Protein AF-A0A0F9FDA1-F1 (afdb_monomer_lite)

Sequence (127 aa):
MLKRAIVLSAVFVLAGCTAAGVPEASKPSTSAVGKGDPMEAISKVGIGMRDSKVTAIMAPVAQSVGTVFWGGSGAKRMYFQVGANRQVWFEIGGSYDRESFGRVVEIGPVEPKQRWVRHGAESITVE

Structure (mmCIF, N/CA/C/O backbone):
data_AF-A0A0F9FDA1-F1
#
_entry.id   AF-A0A0F9FDA1-F1
#
loop_
_atom_site.group_PDB
_atom_site.id
_atom_site.type_symbol
_atom_site.label_atom_id
_atom_site.label_alt_id
_atom_site.label_comp_id
_atom_site.label_asym_id
_atom_site.label_entity_id
_atom_site.label_seq_id
_atom_site.pdbx_PDB_ins_code
_atom_site.Cartn_x
_atom_site.Cartn_y
_atom_site.Cartn_z
_atom_site.occupancy
_atom_site.B_iso_or_equiv
_atom_site.auth_seq_id
_atom_site.auth_comp_id
_atom_site.auth_asym_id
_atom_site.auth_atom_id
_atom_site.pdbx_PDB_model_num
ATOM 1 N N . MET A 1 1 ? 65.859 -48.868 11.461 1.00 49.47 1 MET A N 1
ATOM 2 C CA . MET A 1 1 ? 66.616 -48.095 12.470 1.00 49.47 1 MET A CA 1
ATOM 3 C C . MET A 1 1 ? 65.696 -47.044 13.063 1.00 49.47 1 MET A C 1
ATOM 5 O O . MET A 1 1 ? 65.160 -46.222 12.338 1.00 49.47 1 MET A O 1
ATOM 9 N N . LEU A 1 2 ? 65.453 -47.164 14.364 1.00 46.75 2 LEU A N 1
ATOM 10 C CA . LEU A 1 2 ? 64.541 -46.367 15.177 1.00 46.75 2 LEU A CA 1
ATOM 11 C C . LEU A 1 2 ? 65.310 -45.169 15.759 1.00 46.75 2 LEU A C 1
ATOM 13 O O . LEU A 1 2 ? 66.303 -45.391 16.448 1.00 46.75 2 LEU A O 1
ATOM 17 N N . LYS A 1 3 ? 64.855 -43.929 15.546 1.00 48.81 3 LYS A N 1
ATOM 18 C CA . LYS A 1 3 ? 65.203 -42.790 16.413 1.00 48.81 3 LYS A CA 1
ATOM 19 C C . LYS A 1 3 ? 63.975 -41.910 16.634 1.00 48.81 3 LYS A C 1
ATOM 21 O O . LYS A 1 3 ? 63.425 -41.332 15.705 1.00 48.81 3 LYS A O 1
ATOM 26 N N . ARG A 1 4 ? 63.548 -41.880 17.896 1.00 53.47 4 ARG A N 1
ATOM 27 C CA . ARG A 1 4 ? 62.552 -40.976 18.476 1.00 53.47 4 ARG A CA 1
ATOM 28 C C . ARG A 1 4 ? 63.142 -39.565 18.580 1.00 53.47 4 ARG A C 1
ATOM 30 O O . ARG A 1 4 ? 64.324 -39.444 18.889 1.00 53.47 4 ARG A O 1
ATOM 37 N N . ALA A 1 5 ? 62.304 -38.538 18.470 1.00 54.34 5 ALA A N 1
ATOM 38 C CA 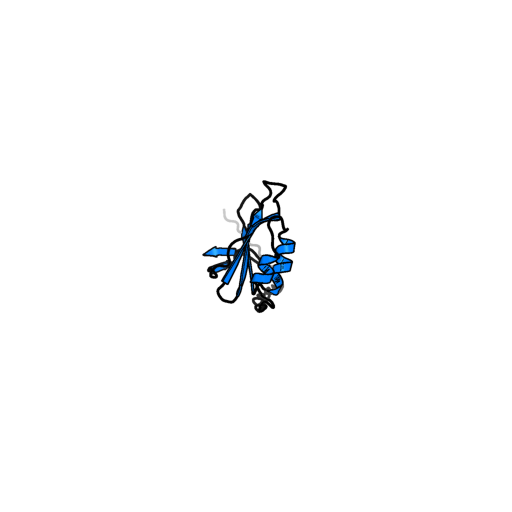. ALA A 1 5 ? 62.509 -37.276 19.177 1.00 54.34 5 ALA A CA 1
ATOM 39 C C . ALA A 1 5 ? 61.144 -36.672 19.545 1.00 54.34 5 ALA A C 1
ATOM 41 O O . ALA A 1 5 ? 60.304 -36.421 18.688 1.00 54.34 5 ALA A O 1
ATOM 42 N N . ILE A 1 6 ? 60.946 -36.523 20.852 1.00 52.53 6 ILE A N 1
ATOM 43 C CA . ILE A 1 6 ? 59.827 -35.891 21.552 1.00 52.53 6 ILE A CA 1
ATOM 44 C C . ILE A 1 6 ? 60.309 -34.493 21.943 1.00 52.53 6 ILE A C 1
ATOM 46 O O . ILE A 1 6 ? 61.348 -34.425 22.591 1.00 52.53 6 ILE A O 1
ATOM 50 N N . VAL A 1 7 ? 59.560 -33.430 21.630 1.00 48.59 7 VAL A N 1
ATOM 51 C CA . VAL A 1 7 ? 59.575 -32.118 22.325 1.00 48.59 7 VAL A CA 1
ATOM 52 C C . VAL A 1 7 ? 58.191 -31.486 22.068 1.00 48.59 7 VAL A C 1
ATOM 54 O O . VAL A 1 7 ? 57.849 -31.274 20.911 1.00 48.59 7 VAL A O 1
ATOM 57 N N . LEU A 1 8 ? 57.215 -31.509 22.985 1.00 41.06 8 LEU A N 1
ATOM 58 C CA . LEU A 1 8 ? 56.962 -30.680 24.183 1.00 41.06 8 LEU A CA 1
ATOM 59 C C . LEU A 1 8 ? 56.757 -29.168 23.938 1.00 41.06 8 LEU A C 1
ATOM 61 O O . LEU A 1 8 ? 57.672 -28.469 23.522 1.00 41.06 8 LEU A O 1
ATOM 65 N N . SER A 1 9 ? 55.577 -28.702 24.377 1.00 43.81 9 SER A N 1
ATOM 66 C CA . SER A 1 9 ? 55.190 -27.314 24.707 1.00 43.81 9 SER A CA 1
ATOM 67 C C . SER A 1 9 ? 54.892 -26.382 23.515 1.00 43.81 9 SER A C 1
ATOM 69 O O . SER A 1 9 ? 55.566 -26.423 22.503 1.00 43.81 9 SER A O 1
ATOM 71 N N . ALA A 1 10 ? 53.888 -25.502 23.535 1.00 49.00 10 ALA A N 1
ATOM 72 C CA . ALA A 1 10 ? 53.193 -24.896 24.660 1.00 49.00 10 ALA A CA 1
ATOM 73 C C . ALA A 1 10 ? 51.718 -24.605 24.336 1.00 49.00 10 ALA A C 1
ATOM 75 O O . ALA A 1 10 ? 51.344 -24.239 23.224 1.00 49.00 10 ALA A O 1
ATOM 76 N N . VAL A 1 11 ? 50.906 -24.738 25.378 1.00 45.88 11 VAL A N 1
ATOM 77 C CA . VAL A 1 11 ? 49.543 -24.230 25.491 1.00 45.88 11 VAL A CA 1
ATOM 78 C C . VAL A 1 11 ? 49.584 -22.700 25.448 1.00 45.88 11 VAL A C 1
ATOM 80 O O . VAL A 1 11 ? 50.234 -22.087 26.290 1.00 45.88 11 VAL A O 1
ATOM 83 N N . PHE A 1 12 ? 48.847 -22.085 24.524 1.00 43.78 12 PHE A N 1
ATOM 84 C CA . PHE A 1 12 ? 48.395 -20.701 24.660 1.00 43.78 12 PHE A CA 1
ATOM 85 C C . PHE A 1 12 ? 46.866 -20.704 24.682 1.00 43.78 12 PHE A C 1
ATOM 87 O O . PHE A 1 12 ? 46.197 -20.689 23.652 1.00 43.78 12 PHE A O 1
ATOM 94 N N . VAL A 1 13 ? 46.319 -20.774 25.896 1.00 49.22 13 VAL A N 1
ATOM 95 C CA . VAL A 1 13 ? 44.933 -20.405 26.183 1.00 49.22 13 VAL A CA 1
ATOM 96 C C . VAL A 1 13 ? 44.904 -18.884 26.245 1.00 49.22 13 VAL A C 1
ATOM 98 O O . VAL A 1 13 ? 45.370 -18.291 27.214 1.00 49.22 13 VAL A O 1
ATOM 101 N N . LEU A 1 14 ? 44.364 -18.252 25.208 1.00 51.31 14 LEU A N 1
ATOM 102 C CA . LEU A 1 14 ? 43.891 -16.875 25.286 1.00 51.31 14 LEU A CA 1
ATOM 103 C C . LEU A 1 14 ? 42.368 -16.916 25.345 1.00 51.31 14 LEU A C 1
ATOM 105 O O . LEU A 1 14 ? 41.672 -17.047 24.340 1.00 51.31 14 LEU A O 1
ATOM 109 N N . ALA A 1 15 ? 41.884 -16.850 26.582 1.00 53.09 15 ALA A N 1
ATOM 110 C CA . ALA A 1 15 ? 40.506 -16.572 26.927 1.00 53.09 15 ALA A CA 1
ATOM 111 C C . ALA A 1 15 ? 40.139 -15.163 26.433 1.00 53.09 15 ALA A C 1
ATOM 113 O O . ALA A 1 15 ? 40.389 -14.163 27.101 1.00 53.09 15 ALA A O 1
ATOM 114 N N . GLY A 1 16 ? 39.560 -15.091 25.237 1.00 43.56 16 GLY A N 1
ATOM 115 C CA . GLY A 1 16 ? 38.894 -13.902 24.723 1.00 43.56 16 GLY A CA 1
ATOM 116 C C . GLY A 1 16 ? 37.435 -13.882 25.165 1.00 43.56 16 GLY A C 1
ATOM 117 O O . GLY A 1 16 ? 36.552 -14.223 24.386 1.00 43.56 16 GLY A O 1
ATOM 118 N N . CYS A 1 17 ? 37.177 -13.499 26.416 1.00 45.16 17 CYS A N 1
ATOM 119 C CA . CYS A 1 17 ? 35.846 -13.081 26.845 1.00 45.16 17 CYS A CA 1
ATOM 120 C C . CYS A 1 17 ? 35.595 -11.658 26.333 1.00 45.16 17 CYS A C 1
ATOM 122 O O . CYS A 1 17 ? 35.916 -10.687 27.014 1.00 45.16 17 CYS A O 1
ATOM 124 N N . THR A 1 18 ? 34.999 -11.521 25.153 1.00 52.50 18 THR A N 1
ATOM 125 C CA . THR A 1 18 ? 34.229 -10.321 24.820 1.00 52.50 18 THR A CA 1
ATOM 126 C C . THR A 1 18 ? 32.768 -10.720 24.741 1.00 52.50 18 THR A C 1
ATOM 128 O O . THR A 1 18 ? 32.352 -11.525 23.913 1.00 52.50 18 THR A O 1
ATOM 131 N N . ALA A 1 19 ? 32.007 -10.197 25.700 1.00 49.94 19 ALA A N 1
ATOM 132 C CA . ALA A 1 19 ? 30.573 -10.357 25.797 1.00 49.94 19 ALA A CA 1
ATOM 133 C C . ALA A 1 19 ? 29.932 -9.970 24.459 1.00 49.94 19 ALA A C 1
ATOM 135 O O . ALA A 1 19 ? 29.912 -8.798 24.081 1.00 49.94 19 ALA A O 1
ATOM 136 N N . ALA A 1 20 ? 29.421 -10.968 23.739 1.00 49.25 20 ALA A N 1
ATOM 137 C CA . ALA A 1 20 ? 28.476 -10.746 22.667 1.00 49.25 20 ALA A CA 1
ATOM 138 C C . ALA A 1 20 ? 27.232 -10.132 23.312 1.00 49.25 20 ALA A C 1
ATOM 140 O O . ALA A 1 20 ? 26.443 -10.822 23.960 1.00 49.25 20 ALA A O 1
ATOM 141 N N . GLY A 1 21 ? 27.117 -8.808 23.201 1.00 40.97 21 GLY A N 1
ATOM 142 C CA . GLY A 1 21 ? 25.888 -8.097 23.494 1.00 40.97 21 GLY A CA 1
ATOM 143 C C . GLY A 1 21 ? 24.777 -8.749 22.689 1.00 40.97 21 GLY A C 1
ATOM 144 O O . GLY A 1 21 ? 24.799 -8.739 21.460 1.00 40.97 21 GLY A O 1
ATOM 145 N N . VAL A 1 22 ? 23.845 -9.373 23.399 1.00 52.66 22 VAL A N 1
ATOM 146 C CA . VAL A 1 22 ? 22.572 -9.819 22.849 1.00 52.66 22 VAL A CA 1
ATOM 147 C C . VAL A 1 22 ? 21.941 -8.581 22.210 1.00 52.66 22 VAL A C 1
ATOM 149 O O . VAL A 1 22 ? 21.722 -7.607 22.935 1.00 52.66 22 VAL A O 1
ATOM 152 N N . PRO A 1 23 ? 21.675 -8.543 20.890 1.00 44.88 23 PRO A N 1
ATOM 153 C CA . PRO A 1 23 ? 20.797 -7.519 20.366 1.00 44.88 23 PRO A CA 1
ATOM 154 C C . PRO A 1 23 ? 19.457 -7.744 21.054 1.00 44.88 23 PRO A C 1
ATOM 156 O O . PRO A 1 23 ? 18.798 -8.764 20.848 1.00 44.88 23 PRO A O 1
ATOM 159 N N . GLU A 1 24 ? 19.125 -6.822 21.954 1.00 45.62 24 GLU A N 1
ATOM 160 C CA . GLU A 1 24 ? 17.825 -6.719 22.586 1.00 45.62 24 GLU A CA 1
ATOM 161 C C . GLU A 1 24 ? 16.788 -6.856 21.478 1.00 45.62 24 GLU A C 1
ATOM 163 O O . GLU A 1 24 ? 16.713 -6.020 20.572 1.00 45.62 24 GLU A O 1
ATOM 168 N N . ALA A 1 25 ? 16.071 -7.983 21.502 1.00 44.84 25 ALA A N 1
ATOM 169 C CA . ALA A 1 25 ? 14.962 -8.247 20.613 1.00 44.84 25 ALA A CA 1
ATOM 170 C C . ALA A 1 25 ? 14.047 -7.035 20.727 1.00 44.84 25 ALA A C 1
ATOM 172 O O . ALA A 1 25 ? 13.406 -6.827 21.759 1.00 44.84 25 ALA A O 1
ATOM 173 N N . SER A 1 26 ? 14.078 -6.193 19.694 1.00 42.56 26 SER A N 1
ATOM 174 C CA . SER A 1 26 ? 13.270 -4.992 19.632 1.00 42.56 26 SER A CA 1
ATOM 175 C C . SER A 1 26 ? 11.841 -5.453 19.836 1.00 42.56 26 SER A C 1
ATOM 177 O O . SER A 1 26 ? 11.290 -6.180 19.005 1.00 42.56 26 SER A O 1
ATOM 179 N N . LYS A 1 27 ? 11.279 -5.115 21.001 1.00 40.16 27 LYS A N 1
ATOM 180 C CA . LYS A 1 27 ? 9.870 -5.350 21.299 1.00 40.16 27 LYS A CA 1
ATOM 181 C C . LYS A 1 27 ? 9.081 -4.885 20.074 1.00 40.16 27 LYS A C 1
ATOM 183 O O . LYS A 1 27 ? 9.379 -3.791 19.582 1.00 40.16 27 LYS A O 1
ATOM 188 N N . PRO A 1 28 ? 8.124 -5.679 19.562 1.00 41.78 28 PRO A N 1
ATOM 189 C CA . PRO A 1 28 ? 7.283 -5.226 18.470 1.00 41.78 28 PRO A CA 1
ATOM 190 C C . PRO A 1 28 ? 6.677 -3.898 18.906 1.00 41.78 28 PRO A C 1
ATOM 192 O O . PRO A 1 28 ? 6.049 -3.815 19.964 1.00 41.78 28 PRO A O 1
ATOM 195 N N . SER A 1 29 ? 6.990 -2.855 18.140 1.00 43.72 29 SER A N 1
ATOM 196 C CA . SER A 1 29 ? 6.535 -1.501 18.388 1.00 43.72 29 SER A CA 1
ATOM 197 C C . SER A 1 29 ? 5.033 -1.549 18.611 1.00 43.72 29 SER A C 1
ATOM 199 O O . SER A 1 29 ? 4.262 -2.020 17.771 1.00 43.72 29 SER A O 1
ATOM 201 N N . THR A 1 30 ? 4.646 -1.138 19.814 1.00 43.62 30 THR A N 1
ATOM 202 C CA . THR A 1 30 ? 3.271 -1.036 20.269 1.00 43.62 30 THR A CA 1
ATOM 203 C C . THR A 1 30 ? 2.459 -0.371 19.172 1.00 43.62 30 THR A C 1
ATOM 205 O O . THR A 1 30 ? 2.786 0.737 18.745 1.00 43.62 30 THR A O 1
ATOM 208 N N . SER A 1 31 ? 1.450 -1.089 18.680 1.00 45.75 31 SER A N 1
ATOM 209 C CA . SER A 1 31 ? 0.581 -0.661 17.595 1.00 45.75 31 SER A CA 1
ATOM 210 C C . SER A 1 31 ? 0.087 0.752 17.871 1.00 45.75 31 SER A C 1
ATOM 212 O O . SER A 1 31 ? -0.686 0.984 18.802 1.00 45.75 31 SER A O 1
ATOM 214 N N . ALA A 1 32 ? 0.565 1.703 17.071 1.00 52.97 32 ALA A N 1
ATOM 215 C CA . ALA A 1 32 ? -0.031 3.016 17.001 1.00 52.97 32 ALA A CA 1
ATOM 216 C C . ALA A 1 32 ? -1.476 2.787 16.553 1.00 52.97 32 ALA A C 1
ATOM 218 O O . ALA A 1 32 ? -1.740 2.383 15.421 1.00 52.97 32 ALA A O 1
ATOM 219 N N . VAL A 1 33 ? -2.421 2.942 17.478 1.00 55.88 33 VAL A N 1
ATOM 220 C CA . VAL A 1 33 ? -3.832 3.027 17.120 1.00 55.88 33 VAL A CA 1
ATOM 221 C C . VAL A 1 33 ? -3.929 4.229 16.194 1.00 55.88 33 VAL A C 1
ATOM 223 O O . VAL A 1 33 ? -3.694 5.357 16.632 1.00 55.88 33 VAL A O 1
ATOM 226 N N . GLY A 1 34 ? -4.180 3.965 14.912 1.00 60.91 34 GLY A N 1
ATOM 227 C CA . GLY A 1 34 ? -4.277 5.003 13.903 1.00 60.91 34 GLY A CA 1
ATOM 228 C C . GLY A 1 34 ? -5.269 6.074 14.354 1.00 60.91 34 GLY A C 1
ATOM 229 O O . GLY A 1 34 ? -6.431 5.772 14.622 1.00 60.91 34 GLY A O 1
ATOM 230 N N . LYS A 1 35 ? -4.801 7.312 14.504 1.00 72.12 35 LYS A N 1
ATOM 231 C CA . LYS A 1 35 ? -5.627 8.475 14.821 1.00 72.12 35 LYS A CA 1
ATOM 232 C C . LYS A 1 35 ? -6.087 9.088 13.499 1.00 72.12 35 LYS A C 1
ATOM 234 O O . LYS A 1 35 ? -5.295 9.727 12.814 1.00 72.12 35 LYS A O 1
ATOM 239 N N . GLY A 1 36 ? -7.357 8.897 13.151 1.00 82.69 36 GLY A N 1
ATOM 240 C CA . GLY A 1 36 ? -7.991 9.514 11.980 1.00 82.69 36 GLY A CA 1
ATOM 241 C C . GLY A 1 36 ? -8.892 8.552 11.211 1.00 82.69 36 GLY A C 1
ATOM 242 O O . GLY A 1 36 ? -8.890 7.351 11.477 1.00 82.69 36 GLY A O 1
ATOM 243 N N . ASP A 1 37 ? -9.662 9.089 10.264 1.00 91.81 37 ASP A N 1
ATOM 244 C CA . ASP A 1 37 ? -10.462 8.290 9.335 1.00 91.81 37 ASP A CA 1
ATOM 245 C C . ASP A 1 37 ? -9.573 7.775 8.185 1.00 91.81 37 ASP A C 1
ATOM 247 O O . ASP A 1 37 ? -9.045 8.578 7.406 1.00 91.81 37 ASP A O 1
ATOM 251 N N . PRO A 1 38 ? -9.390 6.449 8.037 1.00 93.25 38 PRO A N 1
ATOM 252 C CA . PRO A 1 38 ? -8.612 5.901 6.938 1.00 93.25 38 PRO A CA 1
ATOM 253 C C . PRO A 1 38 ? -9.159 6.256 5.556 1.00 93.25 38 PRO A C 1
ATOM 255 O O . PRO A 1 38 ? -8.370 6.407 4.629 1.00 93.25 38 PRO A O 1
ATOM 258 N N . MET A 1 39 ? -10.477 6.413 5.398 1.00 95.19 39 MET A N 1
ATOM 259 C CA . MET A 1 39 ? -11.070 6.737 4.096 1.00 95.19 39 MET A CA 1
ATOM 260 C C . MET A 1 39 ? -10.707 8.157 3.657 1.00 95.19 39 MET A C 1
ATOM 262 O O . MET A 1 39 ? -10.4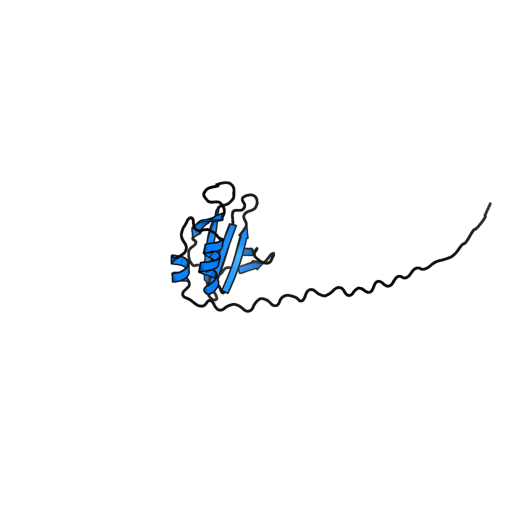12 8.387 2.485 1.00 95.19 39 MET A O 1
ATOM 266 N N . GLU A 1 40 ? -10.651 9.093 4.606 1.00 96.06 40 GLU A N 1
ATOM 267 C CA . GLU A 1 40 ? -10.177 10.457 4.369 1.00 96.06 40 GLU A CA 1
ATOM 268 C C . GLU A 1 40 ? -8.679 10.492 4.019 1.00 96.06 40 GLU A C 1
ATOM 270 O O . GLU A 1 40 ? -8.241 11.294 3.198 1.00 96.06 40 GLU A O 1
ATOM 275 N N . ALA A 1 41 ? -7.867 9.627 4.632 1.00 96.56 41 ALA A N 1
ATOM 276 C CA . ALA A 1 41 ? -6.452 9.517 4.284 1.00 96.56 41 ALA A CA 1
ATOM 277 C C . ALA A 1 41 ? -6.259 8.927 2.876 1.00 96.56 41 ALA A C 1
ATOM 279 O O . ALA A 1 41 ? -5.486 9.470 2.088 1.00 96.56 41 ALA A O 1
ATOM 280 N N . ILE A 1 42 ? -6.997 7.865 2.536 1.00 96.56 42 ILE A N 1
ATOM 281 C CA . ILE A 1 42 ? -6.931 7.210 1.222 1.00 96.56 42 ILE A CA 1
ATOM 282 C C . ILE A 1 42 ? -7.369 8.172 0.112 1.00 96.56 42 ILE A C 1
ATOM 284 O O . ILE A 1 42 ? -6.706 8.233 -0.918 1.00 96.56 42 ILE A O 1
ATOM 288 N N . SER A 1 43 ? -8.413 8.983 0.325 1.00 97.19 43 SER A N 1
ATOM 289 C CA . SER A 1 43 ? -8.890 9.948 -0.681 1.00 97.19 43 SER A CA 1
ATOM 290 C C . SER A 1 43 ? -7.893 11.071 -0.994 1.00 97.19 43 SER A C 1
ATOM 292 O O . SER A 1 43 ? -7.984 11.704 -2.045 1.00 97.19 43 SER A O 1
ATOM 294 N N . LYS A 1 44 ? -6.913 11.309 -0.111 1.00 97.75 44 LYS A N 1
ATOM 295 C CA . LYS A 1 44 ? -5.806 12.255 -0.334 1.00 97.75 44 LYS A CA 1
ATOM 296 C C . LYS A 1 44 ? -4.667 11.652 -1.156 1.00 97.75 44 LYS A C 1
ATOM 298 O O . LYS A 1 44 ? -3.809 12.404 -1.623 1.00 97.75 44 LYS A O 1
ATOM 303 N N . VAL A 1 45 ? -4.617 10.329 -1.308 1.00 97.88 45 VAL A N 1
ATOM 304 C CA . VAL A 1 45 ? -3.610 9.649 -2.126 1.00 97.88 45 VAL A CA 1
ATOM 305 C C . VAL A 1 45 ? -4.121 9.553 -3.560 1.00 97.88 45 VAL A C 1
ATOM 307 O O . VAL A 1 45 ? -5.217 9.067 -3.812 1.00 97.88 45 VAL A O 1
ATOM 310 N N . GLY A 1 46 ? -3.310 10.015 -4.508 1.00 97.62 46 GLY A N 1
ATOM 311 C CA . GLY A 1 46 ? -3.625 9.974 -5.934 1.00 97.62 46 GLY A CA 1
ATOM 312 C C . GLY A 1 46 ? -2.542 9.275 -6.747 1.00 97.62 46 GLY A C 1
ATOM 313 O O . GLY A 1 46 ? -1.393 9.158 -6.310 1.00 97.62 46 GLY A O 1
ATOM 314 N N . ILE A 1 47 ? -2.907 8.855 -7.959 1.00 97.56 47 ILE A N 1
ATOM 315 C CA . ILE A 1 47 ? -1.961 8.350 -8.962 1.00 97.56 47 ILE A CA 1
ATOM 316 C C . ILE A 1 47 ? -0.888 9.413 -9.246 1.00 97.56 47 ILE A C 1
ATOM 318 O O . ILE A 1 47 ? -1.165 10.612 -9.280 1.00 97.56 47 ILE A O 1
ATOM 322 N N . GLY A 1 48 ? 0.362 8.980 -9.402 1.00 97.06 48 GLY A N 1
ATOM 323 C CA . GLY A 1 48 ? 1.527 9.841 -9.612 1.00 97.06 48 GLY A CA 1
ATOM 324 C C . GLY A 1 48 ? 2.153 10.403 -8.326 1.00 97.06 48 GLY A C 1
ATOM 325 O O . GLY A 1 48 ? 3.235 11.004 -8.380 1.00 97.06 48 GLY A O 1
ATOM 326 N N . MET A 1 49 ? 1.528 10.203 -7.161 1.00 98.12 49 MET A N 1
ATOM 327 C CA . MET A 1 49 ? 2.088 10.611 -5.870 1.00 98.12 49 MET A CA 1
ATOM 328 C C . MET A 1 49 ? 3.325 9.778 -5.517 1.00 98.12 49 MET A C 1
ATOM 330 O O . MET A 1 49 ? 3.356 8.582 -5.775 1.00 98.12 49 MET A O 1
ATOM 334 N N . ARG A 1 50 ? 4.352 10.386 -4.909 1.00 97.19 50 ARG A N 1
ATOM 335 C CA . ARG A 1 50 ? 5.539 9.642 -4.451 1.00 97.19 50 ARG A CA 1
ATOM 336 C C . ARG A 1 50 ? 5.229 8.762 -3.243 1.00 97.19 50 ARG A C 1
ATOM 338 O O . ARG A 1 50 ? 4.482 9.176 -2.355 1.00 97.19 50 ARG A O 1
ATOM 345 N N . ASP A 1 51 ? 5.885 7.610 -3.174 1.00 95.69 51 ASP A N 1
ATOM 346 C CA . ASP A 1 51 ? 5.781 6.657 -2.063 1.00 95.69 51 ASP A CA 1
ATOM 347 C C . ASP A 1 51 ? 6.028 7.293 -0.679 1.00 95.69 51 ASP A C 1
ATOM 349 O O . ASP A 1 51 ? 5.265 7.062 0.256 1.00 95.69 51 ASP A O 1
ATOM 353 N N . SER A 1 52 ? 7.011 8.187 -0.550 1.00 96.50 52 SER A N 1
ATOM 354 C CA . SER A 1 52 ? 7.286 8.912 0.699 1.00 96.50 52 SER A CA 1
ATOM 355 C C . SER A 1 52 ? 6.113 9.780 1.166 1.00 96.50 52 SER A C 1
ATOM 357 O O . SER A 1 52 ? 5.844 9.882 2.366 1.00 96.50 52 SER A O 1
ATOM 359 N N . LYS A 1 53 ? 5.375 10.385 0.227 1.00 98.00 53 LYS A N 1
ATOM 360 C CA . LYS A 1 53 ? 4.190 11.191 0.537 1.00 98.00 53 LYS A CA 1
ATOM 361 C C . LYS A 1 53 ? 3.004 10.308 0.917 1.00 98.00 53 LYS A C 1
ATOM 363 O O . LYS A 1 53 ? 2.277 10.673 1.838 1.00 98.00 53 LYS A O 1
ATOM 368 N N . VAL A 1 54 ? 2.856 9.147 0.274 1.00 98.06 54 VAL A N 1
ATOM 369 C CA . VAL A 1 54 ? 1.855 8.130 0.641 1.00 98.06 54 VAL A CA 1
ATOM 370 C C . VAL A 1 54 ? 2.081 7.677 2.080 1.00 98.06 54 VAL A C 1
ATOM 372 O O . VAL A 1 54 ? 1.157 7.745 2.888 1.00 98.06 54 VAL A O 1
ATOM 375 N N . THR A 1 55 ? 3.320 7.322 2.444 1.00 97.00 55 THR A N 1
ATOM 376 C CA . THR A 1 55 ? 3.670 6.961 3.826 1.00 97.00 55 THR A CA 1
ATOM 377 C C . THR A 1 55 ? 3.316 8.078 4.799 1.00 97.00 55 THR A C 1
ATOM 379 O O . THR A 1 55 ? 2.702 7.808 5.823 1.00 97.00 55 THR A O 1
ATOM 382 N N . ALA A 1 56 ? 3.640 9.336 4.485 1.00 97.06 56 ALA A N 1
ATOM 383 C CA . ALA A 1 56 ? 3.335 10.462 5.368 1.00 97.06 56 ALA A CA 1
ATOM 384 C C . ALA A 1 56 ? 1.823 10.682 5.576 1.00 97.06 56 ALA A C 1
ATOM 386 O O . ALA A 1 56 ? 1.410 11.048 6.674 1.00 97.06 56 ALA A O 1
ATOM 387 N N . ILE A 1 57 ? 1.003 10.463 4.542 1.00 97.25 57 ILE A N 1
ATOM 388 C CA . ILE A 1 57 ? -0.463 10.587 4.618 1.00 97.25 57 ILE A CA 1
ATOM 389 C C . ILE A 1 57 ? -1.077 9.424 5.404 1.00 97.25 57 ILE A C 1
ATOM 391 O O . ILE A 1 57 ? -1.986 9.640 6.202 1.00 97.25 57 ILE A O 1
ATOM 395 N N . MET A 1 58 ? -0.583 8.204 5.188 1.00 97.50 58 MET A N 1
ATOM 396 C CA . MET A 1 58 ? -1.151 6.989 5.775 1.00 97.50 58 MET A CA 1
ATOM 397 C C . MET A 1 58 ? -0.622 6.687 7.181 1.00 97.50 58 MET A C 1
ATOM 399 O O . MET A 1 58 ? -1.320 6.046 7.963 1.00 97.50 58 MET A O 1
ATOM 403 N N . ALA A 1 59 ? 0.580 7.151 7.538 1.00 95.00 59 ALA A N 1
ATOM 404 C CA . ALA A 1 59 ? 1.215 6.877 8.830 1.00 95.00 59 ALA A CA 1
ATOM 405 C C . ALA A 1 59 ? 0.337 7.199 10.056 1.00 95.00 59 ALA A C 1
ATOM 407 O O . ALA A 1 59 ? 0.340 6.398 10.988 1.00 95.00 59 ALA A O 1
ATOM 408 N N . PRO A 1 60 ? -0.451 8.295 10.088 1.00 95.38 60 PRO A N 1
ATOM 409 C CA . PRO A 1 60 ? -1.323 8.580 11.223 1.00 95.38 60 PRO A CA 1
ATOM 410 C C . PRO A 1 60 ? -2.462 7.576 11.398 1.00 95.38 60 PRO A C 1
ATOM 412 O O . PRO A 1 60 ? -2.916 7.403 12.522 1.00 95.38 60 PRO A O 1
ATOM 415 N N . VAL A 1 61 ? -2.932 6.927 10.325 1.00 95.50 61 VAL A N 1
ATOM 416 C CA . VAL A 1 61 ? -4.098 6.019 10.340 1.00 95.50 61 VAL A CA 1
ATOM 417 C C . VAL A 1 61 ? -3.722 4.536 10.274 1.00 95.50 61 VAL A C 1
ATOM 419 O O . VAL A 1 61 ? -4.543 3.673 10.588 1.00 95.50 61 VAL A O 1
ATOM 422 N N . ALA A 1 62 ? -2.491 4.220 9.873 1.00 95.25 62 ALA A N 1
ATOM 423 C CA . ALA A 1 62 ? -2.019 2.854 9.718 1.00 95.25 62 ALA A CA 1
ATOM 424 C C . ALA A 1 62 ? -1.551 2.257 11.052 1.00 95.25 62 ALA A C 1
ATOM 426 O O . ALA A 1 62 ? -0.709 2.818 11.745 1.00 95.25 62 ALA A O 1
ATOM 427 N N . GLN A 1 63 ? -2.049 1.065 11.379 1.00 94.62 63 GLN A N 1
ATOM 428 C CA . GLN A 1 63 ? -1.595 0.293 12.544 1.00 94.62 63 GLN A CA 1
ATOM 429 C C . GLN A 1 63 ? -0.301 -0.476 12.260 1.00 94.62 63 GLN A C 1
ATOM 431 O O . GLN A 1 63 ? 0.471 -0.787 13.165 1.00 94.62 63 GLN A O 1
ATOM 436 N N . SER A 1 64 ? -0.091 -0.836 10.993 1.00 93.81 64 SER A N 1
ATOM 437 C CA . SER A 1 64 ? 1.076 -1.568 10.519 1.00 93.81 64 SER A CA 1
ATOM 438 C C . SER A 1 64 ? 1.280 -1.311 9.031 1.00 93.81 64 SER A C 1
ATOM 440 O O . SER A 1 64 ? 0.313 -1.087 8.300 1.00 93.81 64 SER A O 1
ATOM 442 N N . VAL A 1 65 ? 2.534 -1.373 8.589 1.00 95.88 65 VAL A N 1
ATOM 443 C CA . VAL A 1 65 ? 2.927 -1.212 7.185 1.00 95.88 65 VAL A CA 1
ATOM 444 C C . VAL A 1 65 ? 3.803 -2.388 6.775 1.00 95.88 65 VAL A C 1
ATOM 446 O O . VAL A 1 65 ? 4.581 -2.911 7.582 1.00 95.88 65 VAL A O 1
ATOM 449 N N . GLY A 1 66 ? 3.656 -2.836 5.538 1.00 96.50 66 GLY A N 1
ATOM 450 C CA . GLY A 1 66 ? 4.530 -3.829 4.935 1.00 96.50 66 GLY A CA 1
ATOM 451 C C . GLY A 1 66 ? 4.578 -3.660 3.427 1.00 96.50 66 GLY A C 1
ATOM 452 O O . GLY A 1 66 ? 3.655 -3.127 2.823 1.00 96.50 66 GLY A O 1
ATOM 453 N N . THR A 1 67 ? 5.667 -4.097 2.819 1.00 97.38 67 THR A N 1
ATOM 454 C CA . THR A 1 67 ? 5.941 -3.900 1.402 1.00 97.38 67 THR A CA 1
ATOM 455 C C . THR A 1 67 ? 6.232 -5.240 0.748 1.00 97.38 67 THR A C 1
ATOM 457 O O . THR A 1 67 ? 7.104 -5.981 1.198 1.00 97.38 67 THR A O 1
ATOM 460 N N . VAL A 1 68 ? 5.522 -5.538 -0.335 1.00 96.81 68 VAL A N 1
ATOM 461 C CA . VAL A 1 68 ? 5.840 -6.642 -1.242 1.00 96.81 68 VAL A CA 1
ATOM 462 C C . VAL A 1 68 ? 6.664 -6.067 -2.387 1.00 96.81 68 VAL A C 1
ATOM 464 O O . VAL A 1 68 ? 6.207 -5.158 -3.075 1.00 96.81 68 VAL A O 1
ATOM 467 N N . PHE A 1 69 ? 7.875 -6.570 -2.598 1.00 93.75 69 PHE A N 1
ATOM 468 C CA . PHE A 1 69 ? 8.732 -6.138 -3.703 1.00 93.75 69 PHE A CA 1
ATOM 469 C C . PHE A 1 69 ? 8.619 -7.113 -4.873 1.00 93.75 69 PHE A C 1
ATOM 471 O O . PHE A 1 69 ? 8.720 -8.325 -4.674 1.00 93.75 69 PHE A O 1
ATOM 478 N N . TRP A 1 70 ? 8.486 -6.598 -6.095 1.00 88.75 70 TRP A N 1
ATOM 479 C CA . TRP A 1 70 ? 8.658 -7.411 -7.295 1.00 88.75 70 TRP A CA 1
ATOM 480 C C . TRP A 1 70 ? 10.125 -7.361 -7.717 1.00 88.75 70 TRP A C 1
ATOM 482 O O . TRP A 1 70 ? 10.675 -6.298 -8.015 1.00 88.75 70 TRP A O 1
ATOM 492 N N . GLY A 1 71 ? 10.784 -8.521 -7.699 1.00 81.19 71 GLY A N 1
ATOM 493 C CA . GLY A 1 71 ? 12.205 -8.635 -8.023 1.00 81.19 71 GLY A CA 1
ATOM 494 C C . GLY A 1 71 ? 12.558 -8.028 -9.387 1.00 81.19 71 GLY A C 1
ATOM 495 O O . GLY A 1 71 ? 11.785 -8.103 -10.339 1.00 81.19 71 GLY A O 1
ATOM 496 N N . GLY A 1 72 ? 13.739 -7.411 -9.477 1.00 84.31 72 GLY A N 1
ATOM 497 C CA . GLY A 1 72 ? 14.333 -6.924 -10.730 1.00 84.31 72 GLY A CA 1
ATOM 498 C C . GLY A 1 72 ? 13.840 -5.562 -11.234 1.00 84.31 72 GLY A C 1
ATOM 499 O O . GLY A 1 72 ? 14.637 -4.818 -11.795 1.00 84.31 72 GLY A O 1
ATOM 500 N N . SER A 1 73 ? 12.580 -5.190 -10.992 1.00 87.75 73 SER A N 1
ATOM 501 C CA . SER A 1 73 ? 12.007 -3.921 -11.479 1.00 87.75 73 SER A CA 1
ATOM 502 C C . SER A 1 73 ? 12.114 -2.762 -10.490 1.00 87.75 73 SER A C 1
ATOM 504 O O . SER A 1 73 ? 11.977 -1.606 -10.879 1.00 87.75 73 SER A O 1
ATOM 506 N N . GLY A 1 74 ? 12.284 -3.049 -9.197 1.00 88.38 74 GLY A N 1
ATOM 507 C CA . GLY A 1 74 ? 12.130 -2.049 -8.136 1.00 88.38 74 GLY A CA 1
ATOM 508 C C . GLY A 1 74 ? 10.682 -1.591 -7.921 1.00 88.38 74 GLY A C 1
ATOM 509 O O . GLY A 1 74 ? 10.440 -0.769 -7.038 1.00 88.38 74 GLY A O 1
ATOM 510 N N . ALA A 1 75 ? 9.728 -2.126 -8.690 1.00 94.19 75 ALA A N 1
ATOM 511 C CA . ALA A 1 75 ? 8.313 -1.944 -8.428 1.00 94.19 75 ALA A CA 1
ATOM 512 C C . ALA A 1 75 ? 7.946 -2.681 -7.134 1.00 94.19 75 ALA A C 1
ATOM 514 O O . ALA A 1 75 ? 8.527 -3.717 -6.780 1.00 94.19 75 ALA A O 1
ATOM 515 N N . LYS A 1 76 ? 6.988 -2.130 -6.401 1.00 96.06 76 LYS A N 1
ATOM 516 C CA . LYS A 1 76 ? 6.590 -2.658 -5.097 1.00 96.06 76 LYS A CA 1
ATOM 517 C C . LYS A 1 76 ? 5.135 -2.339 -4.816 1.00 96.06 76 LYS A C 1
ATOM 519 O O . LYS A 1 76 ? 4.600 -1.357 -5.317 1.00 96.06 76 LYS A O 1
ATOM 524 N N . ARG A 1 77 ? 4.524 -3.115 -3.934 1.00 97.69 77 ARG A N 1
ATOM 525 C CA . ARG A 1 77 ? 3.201 -2.846 -3.386 1.00 97.69 77 ARG A CA 1
ATOM 526 C C . ARG A 1 77 ? 3.315 -2.579 -1.898 1.00 97.69 77 ARG A C 1
ATOM 528 O O . ARG A 1 77 ? 3.799 -3.421 -1.145 1.00 97.69 77 ARG A O 1
ATOM 535 N N . MET A 1 78 ? 2.881 -1.399 -1.482 1.00 98.00 78 MET A N 1
ATOM 536 C CA . MET A 1 78 ? 2.858 -0.995 -0.082 1.00 98.00 78 MET A CA 1
ATOM 537 C C . MET A 1 78 ? 1.487 -1.295 0.504 1.00 98.00 78 MET A C 1
ATOM 539 O O . MET A 1 78 ? 0.494 -0.738 0.046 1.00 98.00 78 MET A O 1
ATOM 543 N N . TYR A 1 79 ? 1.440 -2.144 1.520 1.00 98.06 79 TYR A N 1
ATOM 544 C CA . TYR A 1 79 ? 0.241 -2.495 2.263 1.00 98.06 79 TYR A CA 1
ATOM 545 C C . TYR A 1 79 ? 0.183 -1.726 3.582 1.00 98.06 79 TYR A C 1
ATOM 547 O O . TYR A 1 79 ? 1.155 -1.668 4.340 1.00 98.06 79 TYR A O 1
ATOM 555 N N . PHE A 1 80 ? -0.993 -1.185 3.885 1.00 97.62 80 PHE A N 1
ATOM 556 C CA . PHE A 1 80 ? -1.288 -0.473 5.121 1.00 97.62 80 PHE A CA 1
ATOM 557 C C . PHE A 1 80 ? -2.460 -1.148 5.822 1.00 97.62 80 PHE A C 1
ATOM 559 O O . PHE A 1 80 ? -3.545 -1.279 5.258 1.00 97.62 80 PHE A O 1
ATOM 566 N N . GLN A 1 81 ? -2.262 -1.553 7.073 1.00 96.69 81 GLN A N 1
ATOM 567 C CA . GLN A 1 81 ? -3.339 -2.050 7.918 1.00 96.69 81 GLN A CA 1
ATOM 568 C C . GLN A 1 81 ? -4.134 -0.856 8.468 1.00 96.69 81 GLN A C 1
ATOM 570 O O . GLN A 1 81 ? -3.630 -0.110 9.307 1.00 96.69 81 GLN A O 1
ATOM 575 N N . VAL A 1 82 ? -5.386 -0.702 8.031 1.00 95.25 82 VAL A N 1
ATOM 576 C CA . VAL A 1 82 ? -6.274 0.445 8.320 1.00 95.25 82 VAL A CA 1
ATOM 577 C C . VAL A 1 82 ? -7.438 0.061 9.248 1.00 95.25 82 VAL A C 1
ATOM 579 O O . VAL A 1 82 ? -8.620 0.311 8.996 1.00 95.25 82 VAL A O 1
ATOM 582 N N . GLY A 1 83 ? -7.090 -0.615 10.340 1.00 92.12 83 GLY A N 1
ATOM 583 C CA . GLY A 1 83 ? -8.015 -1.179 11.323 1.00 92.12 83 GLY A CA 1
ATOM 584 C C . GLY A 1 83 ? -7.592 -2.586 11.743 1.00 92.12 83 GLY A C 1
ATOM 585 O O . GLY A 1 83 ? -6.597 -3.114 11.255 1.00 92.12 83 GLY A O 1
ATOM 586 N N . ALA A 1 84 ? -8.357 -3.227 12.628 1.00 90.94 84 ALA A N 1
ATOM 587 C CA . ALA A 1 84 ? -8.007 -4.565 13.117 1.00 90.94 84 ALA A CA 1
ATOM 588 C C . ALA A 1 84 ? -7.987 -5.622 11.992 1.00 90.94 84 ALA A C 1
ATOM 590 O O . ALA A 1 84 ? -7.050 -6.411 11.907 1.00 90.94 84 ALA A O 1
ATOM 591 N N . ASN A 1 85 ? -8.980 -5.573 11.093 1.00 94.94 85 ASN A N 1
ATOM 592 C CA . ASN A 1 85 ? -9.231 -6.605 10.077 1.00 94.94 85 ASN A CA 1
ATOM 593 C C . ASN A 1 85 ? -9.307 -6.045 8.648 1.00 94.94 85 ASN A C 1
ATOM 595 O O . ASN A 1 85 ? -9.915 -6.669 7.784 1.00 94.94 85 ASN A O 1
ATOM 599 N N . ARG A 1 86 ? -8.755 -4.854 8.393 1.00 96.69 86 ARG A N 1
ATOM 600 C CA . ARG A 1 86 ? -8.796 -4.211 7.070 1.00 96.69 86 ARG A CA 1
ATOM 601 C C . ARG A 1 86 ? -7.413 -3.761 6.633 1.00 96.69 86 ARG A C 1
ATOM 603 O O . ARG A 1 86 ? -6.617 -3.317 7.463 1.00 96.69 86 ARG A O 1
ATOM 610 N N . GLN A 1 87 ? -7.163 -3.829 5.337 1.00 97.62 87 GLN A N 1
ATOM 611 C CA . GLN A 1 87 ? -5.961 -3.319 4.699 1.00 97.62 87 GLN A CA 1
ATOM 612 C C . GLN A 1 87 ? -6.309 -2.548 3.423 1.00 97.62 87 GLN A C 1
ATOM 614 O O . GLN A 1 87 ? -7.409 -2.664 2.891 1.00 97.62 87 GLN A O 1
ATOM 619 N N . VAL A 1 88 ? -5.361 -1.751 2.953 1.00 98.25 88 VAL A N 1
ATOM 620 C CA . VAL A 1 88 ? -5.357 -1.133 1.625 1.00 98.25 88 VAL A CA 1
ATOM 621 C C . VAL A 1 88 ? -3.947 -1.251 1.071 1.00 98.25 88 VAL A C 1
ATOM 623 O O . VAL A 1 88 ? -2.983 -1.311 1.845 1.00 98.25 88 VAL A O 1
ATOM 626 N N . TRP A 1 89 ? -3.810 -1.272 -0.248 1.00 98.38 89 TRP A N 1
ATOM 627 C CA . TRP A 1 89 ? -2.508 -1.302 -0.889 1.00 98.38 89 TRP A CA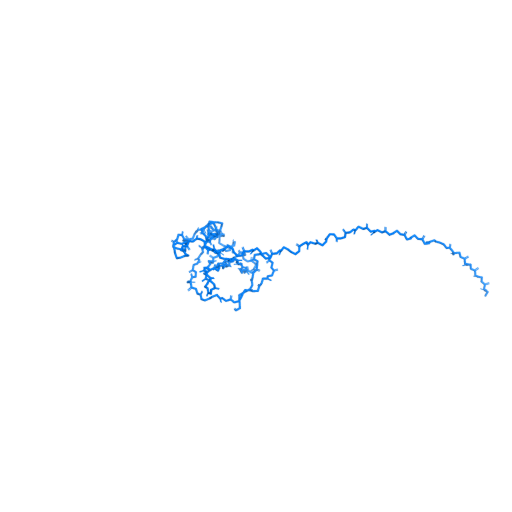 1
ATOM 628 C C . TRP A 1 89 ? -2.351 -0.230 -1.960 1.00 98.38 89 TRP A C 1
ATOM 630 O O . TRP A 1 89 ? -3.315 0.209 -2.580 1.00 98.38 89 TRP A O 1
ATOM 640 N N . PHE A 1 90 ? -1.104 0.177 -2.171 1.00 98.19 90 PHE A N 1
ATOM 641 C CA . PHE A 1 90 ? -0.704 1.122 -3.205 1.00 98.19 90 PHE A CA 1
ATOM 642 C C . PHE A 1 90 ? 0.406 0.491 -4.029 1.00 98.19 90 PHE A C 1
ATOM 644 O O . PHE A 1 90 ? 1.431 0.069 -3.483 1.00 98.19 90 PHE A O 1
ATOM 651 N N . GLU A 1 91 ? 0.199 0.406 -5.335 1.00 97.75 91 GLU A N 1
ATOM 652 C CA . GLU A 1 91 ? 1.223 -0.055 -6.257 1.00 97.75 91 GLU A CA 1
ATOM 653 C C . GLU A 1 91 ? 2.144 1.099 -6.625 1.00 97.75 91 GLU A C 1
ATOM 655 O O . GLU A 1 91 ? 1.680 2.162 -7.033 1.00 97.75 91 GLU A O 1
ATOM 660 N N . ILE A 1 92 ? 3.447 0.886 -6.472 1.00 97.31 92 ILE A N 1
ATOM 661 C CA . ILE A 1 92 ? 4.491 1.857 -6.763 1.00 97.31 92 ILE A CA 1
ATOM 662 C C . ILE A 1 92 ? 5.289 1.379 -7.975 1.00 97.31 92 ILE A C 1
ATOM 664 O O . ILE A 1 92 ? 5.846 0.276 -7.965 1.00 97.31 92 ILE A O 1
ATOM 668 N N . GLY A 1 93 ? 5.373 2.236 -8.992 1.00 95.69 93 GLY A N 1
ATOM 669 C CA . GLY A 1 93 ? 6.075 1.972 -10.242 1.00 95.69 93 GLY A CA 1
ATOM 670 C C . GLY A 1 93 ? 7.574 1.721 -10.052 1.00 95.69 93 GLY A C 1
ATOM 671 O O . GLY A 1 93 ? 8.240 2.341 -9.214 1.00 95.69 93 GLY A O 1
ATOM 672 N N . GLY A 1 94 ? 8.093 0.786 -10.849 1.00 93.31 94 GLY A N 1
ATOM 673 C CA . GLY A 1 94 ? 9.503 0.397 -10.893 1.00 93.31 94 GLY A CA 1
ATOM 674 C C . GLY A 1 94 ? 10.351 1.265 -11.824 1.00 93.31 94 GLY A C 1
ATOM 675 O O . GLY A 1 94 ? 9.880 2.234 -12.404 1.00 93.31 94 GLY A O 1
ATOM 676 N N . SER A 1 95 ? 11.632 0.931 -11.957 1.00 87.19 95 SER A N 1
ATOM 677 C CA . SER A 1 95 ? 12.641 1.726 -12.673 1.00 87.19 95 SER A CA 1
ATOM 678 C C . SER A 1 95 ? 12.573 1.627 -14.199 1.00 87.19 95 SER A C 1
ATOM 680 O O . SER A 1 95 ? 13.241 2.404 -14.883 1.00 87.19 95 SER A O 1
ATOM 682 N N . TYR A 1 96 ? 11.789 0.687 -14.739 1.00 80.81 96 TYR A N 1
ATOM 683 C CA . TYR A 1 96 ? 11.636 0.496 -16.185 1.00 80.81 96 TYR A CA 1
ATOM 684 C C . TYR A 1 96 ? 10.927 1.664 -16.873 1.00 80.81 96 TYR A C 1
ATOM 686 O O . TYR A 1 96 ? 11.206 1.940 -18.037 1.00 80.81 96 TYR A O 1
ATOM 694 N N . ASP A 1 97 ? 10.063 2.372 -16.149 1.00 83.44 97 ASP A N 1
ATOM 695 C CA . ASP A 1 97 ? 9.436 3.603 -16.604 1.00 83.44 97 ASP A CA 1
ATOM 696 C C . ASP A 1 97 ? 9.874 4.759 -15.696 1.00 83.44 97 ASP A C 1
ATOM 698 O O . ASP A 1 97 ? 9.575 4.815 -14.502 1.00 83.44 97 ASP A O 1
ATOM 702 N N . ARG A 1 98 ? 10.622 5.700 -16.278 1.00 85.00 98 ARG A N 1
ATOM 703 C CA . ARG A 1 98 ? 11.166 6.849 -15.545 1.00 85.00 98 ARG A CA 1
ATOM 704 C C . ARG A 1 98 ? 10.080 7.786 -15.033 1.00 85.00 98 ARG A C 1
ATOM 706 O O . ARG A 1 98 ? 10.327 8.490 -14.054 1.00 85.00 98 ARG A O 1
ATOM 713 N N . GLU A 1 99 ? 8.922 7.829 -15.682 1.00 88.94 99 GLU A N 1
ATOM 714 C CA . GLU A 1 99 ? 7.835 8.715 -15.276 1.00 88.94 99 GLU A CA 1
ATOM 715 C C . GLU A 1 99 ? 7.132 8.189 -14.025 1.00 88.94 99 GLU A C 1
ATOM 717 O O . GLU A 1 99 ? 6.828 8.980 -13.127 1.00 88.94 99 GLU A O 1
ATOM 722 N N . SER A 1 100 ? 6.954 6.867 -13.920 1.00 91.06 100 SER A N 1
ATOM 723 C CA . SER A 1 100 ? 6.281 6.203 -12.798 1.00 91.06 100 SER A CA 1
ATOM 724 C C . SER A 1 100 ? 7.203 5.710 -11.679 1.00 91.06 100 SER A C 1
ATOM 726 O O . SER A 1 100 ? 6.706 5.351 -10.608 1.00 91.06 100 SER A O 1
ATOM 728 N N . PHE A 1 101 ? 8.528 5.739 -11.859 1.00 94.38 101 PHE A N 1
ATOM 729 C CA . PHE A 1 101 ? 9.472 5.276 -10.841 1.00 94.38 101 PHE A CA 1
ATOM 730 C C . PHE A 1 101 ? 9.248 5.947 -9.475 1.00 94.38 101 PHE A C 1
ATOM 732 O O . PHE A 1 101 ? 9.348 7.170 -9.323 1.00 94.38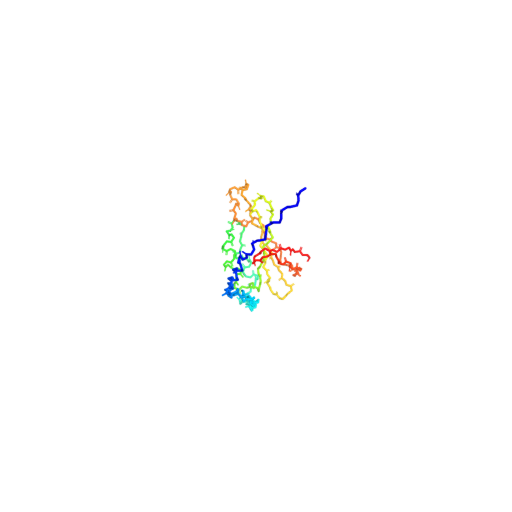 101 PHE A O 1
ATOM 739 N N . GLY A 1 102 ? 8.960 5.127 -8.459 1.00 95.00 102 GLY A N 1
ATOM 740 C CA . GLY A 1 102 ? 8.720 5.589 -7.090 1.00 95.00 102 GLY A CA 1
ATOM 741 C C . GLY A 1 102 ? 7.383 6.314 -6.894 1.00 95.00 102 GLY A C 1
ATOM 742 O O . GLY A 1 102 ? 7.190 6.981 -5.872 1.00 95.00 102 GLY A O 1
ATOM 743 N N . ARG A 1 103 ? 6.462 6.216 -7.859 1.00 97.44 103 ARG A N 1
ATOM 744 C CA . ARG A 1 103 ? 5.136 6.840 -7.811 1.00 97.44 103 ARG A CA 1
ATOM 745 C C . ARG A 1 103 ? 4.023 5.812 -7.780 1.00 97.44 103 ARG A C 1
ATOM 747 O O . ARG A 1 103 ? 4.163 4.726 -8.327 1.00 97.44 103 ARG A O 1
ATOM 754 N N . VAL A 1 104 ? 2.903 6.195 -7.179 1.00 97.88 104 VAL A N 1
ATOM 755 C CA . VAL A 1 104 ? 1.670 5.411 -7.195 1.00 97.88 104 VAL A CA 1
ATOM 756 C C . VAL A 1 104 ? 1.190 5.251 -8.633 1.00 97.88 104 VAL A C 1
ATOM 758 O O . VAL A 1 104 ? 0.950 6.250 -9.310 1.00 97.88 104 VAL A O 1
ATOM 761 N N . VAL A 1 105 ? 1.030 4.010 -9.077 1.00 97.31 105 VAL A N 1
ATOM 762 C CA . VAL A 1 105 ? 0.444 3.659 -10.381 1.00 97.31 105 VAL A CA 1
ATOM 763 C C . VAL A 1 105 ? -0.936 3.030 -10.238 1.00 97.31 105 VAL A C 1
ATOM 765 O O . VAL A 1 105 ? -1.751 3.143 -11.146 1.00 97.31 105 VAL A O 1
ATOM 768 N N . GLU A 1 106 ? -1.232 2.452 -9.073 1.00 97.75 106 GLU A N 1
ATOM 769 C CA . GLU A 1 106 ? -2.537 1.875 -8.762 1.00 97.75 106 GLU A CA 1
ATOM 770 C C . GLU A 1 106 ? -2.845 1.999 -7.266 1.00 97.75 106 GLU A C 1
ATOM 772 O O . GLU A 1 106 ? -1.947 1.960 -6.416 1.00 97.75 106 GLU A O 1
ATOM 777 N N . ILE A 1 107 ? -4.128 2.159 -6.946 1.00 98.12 107 ILE A N 1
ATOM 778 C CA . ILE A 1 107 ? -4.648 2.191 -5.579 1.00 98.12 107 ILE A CA 1
ATOM 779 C C . ILE A 1 107 ? -5.655 1.054 -5.450 1.00 98.12 107 ILE A C 1
ATOM 781 O O . ILE A 1 107 ? -6.676 1.048 -6.136 1.00 98.12 107 ILE A O 1
ATOM 785 N N . GLY A 1 108 ? -5.366 0.109 -4.562 1.00 97.69 108 GLY A N 1
ATOM 786 C CA . GLY A 1 108 ? -6.260 -0.998 -4.265 1.00 97.69 108 GLY A CA 1
ATOM 787 C C . GLY A 1 108 ? -7.492 -0.564 -3.471 1.00 97.69 108 GLY A C 1
ATOM 788 O O . GLY A 1 108 ? -7.463 0.454 -2.771 1.00 97.69 108 GLY A O 1
ATOM 789 N N . PRO A 1 109 ? -8.582 -1.347 -3.520 1.00 96.94 109 PRO A N 1
ATOM 790 C CA . PRO A 1 109 ? -9.713 -1.136 -2.633 1.00 96.94 109 PRO A CA 1
ATOM 791 C C . PRO A 1 109 ? -9.324 -1.413 -1.174 1.00 96.94 109 PRO A C 1
ATOM 793 O O . PRO A 1 109 ? -8.335 -2.085 -0.876 1.00 96.94 109 PRO A O 1
ATOM 796 N N . VAL A 1 1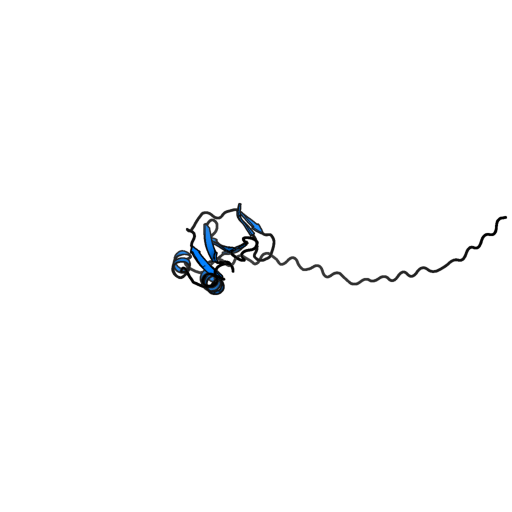10 ? -10.149 -0.932 -0.243 1.00 96.69 110 VAL A N 1
ATOM 797 C CA . VAL A 1 110 ? -10.075 -1.397 1.145 1.00 96.69 110 VAL A CA 1
ATOM 798 C C . VAL A 1 110 ? -10.630 -2.815 1.207 1.00 96.69 110 VAL A C 1
ATOM 800 O O . VAL A 1 110 ? -11.789 -3.050 0.867 1.00 96.69 110 VAL A O 1
ATOM 803 N N . GLU A 1 111 ? -9.815 -3.749 1.677 1.00 96.94 111 GLU A N 1
ATOM 804 C CA . GLU A 1 111 ? -10.110 -5.182 1.684 1.00 96.94 111 GLU A CA 1
ATOM 805 C C . GLU A 1 111 ? -9.866 -5.800 3.073 1.00 96.94 111 GLU A C 1
ATOM 807 O O . GLU A 1 111 ? -9.237 -5.171 3.937 1.00 96.94 111 GLU A O 1
ATOM 812 N N . PRO A 1 112 ? -10.379 -7.014 3.348 1.00 97.38 112 PRO A N 1
ATOM 813 C CA . PRO A 1 112 ? -10.046 -7.737 4.569 1.00 97.38 112 PRO A CA 1
ATOM 814 C C . PRO A 1 112 ? -8.534 -7.929 4.721 1.00 97.38 112 PRO A C 1
ATOM 816 O O . PRO A 1 112 ? -7.827 -8.197 3.753 1.00 97.38 112 PRO A O 1
ATOM 819 N N . LYS A 1 113 ? -8.028 -7.808 5.951 1.00 95.69 113 LYS A N 1
ATOM 820 C CA . LYS A 1 113 ? -6.605 -8.010 6.231 1.00 95.69 113 LYS A CA 1
ATOM 821 C C . LYS A 1 113 ? -6.219 -9.466 5.962 1.00 95.69 113 LYS A C 1
ATOM 8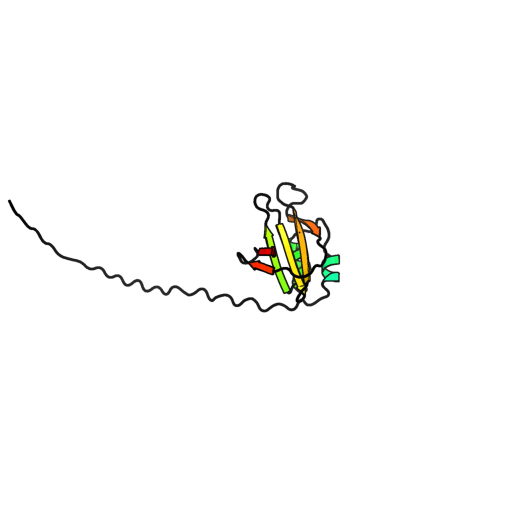23 O O . LYS A 1 113 ? -6.719 -10.374 6.624 1.00 95.69 113 LYS A O 1
ATOM 828 N N . GLN A 1 114 ? -5.277 -9.646 5.049 1.00 96.19 114 GLN A N 1
ATOM 829 C CA . GLN A 1 114 ? -4.630 -10.919 4.761 1.00 96.19 114 GLN A CA 1
ATOM 830 C C . GLN A 1 114 ? -3.484 -11.181 5.743 1.00 96.19 114 GLN A C 1
ATOM 832 O O . GLN A 1 114 ? -3.045 -10.290 6.485 1.00 96.19 114 GLN A O 1
ATOM 837 N N . ARG A 1 115 ? -2.982 -12.416 5.787 1.00 96.06 115 ARG A N 1
ATOM 838 C CA . ARG A 1 115 ? -1.879 -12.756 6.686 1.00 96.06 115 ARG A CA 1
ATOM 839 C C . ARG A 1 115 ? -0.583 -12.194 6.114 1.00 96.06 115 ARG A C 1
ATOM 841 O O . ARG A 1 115 ? -0.242 -12.441 4.966 1.00 96.06 115 ARG A O 1
ATOM 848 N N . TRP A 1 116 ? 0.156 -11.436 6.923 1.00 95.56 116 TRP A N 1
ATOM 849 C CA . TRP A 1 116 ? 1.450 -10.884 6.515 1.00 95.56 116 TRP A CA 1
ATOM 850 C C . TRP A 1 116 ? 2.582 -11.666 7.168 1.00 95.56 116 TRP A C 1
ATOM 852 O O . TRP A 1 116 ? 2.724 -11.656 8.394 1.00 95.56 116 TRP A O 1
ATOM 862 N N . VAL A 1 117 ? 3.410 -12.309 6.352 1.00 96.25 117 VAL A N 1
ATOM 863 C CA . VAL A 1 117 ? 4.644 -12.965 6.796 1.00 96.25 117 VAL A CA 1
ATOM 864 C C . VAL A 1 117 ? 5.796 -11.991 6.587 1.00 96.25 117 VAL A C 1
ATOM 866 O O . VAL A 1 117 ? 6.074 -11.602 5.457 1.00 96.25 117 VAL A O 1
ATOM 869 N N . ARG A 1 118 ? 6.440 -11.550 7.674 1.00 94.56 118 ARG A N 1
ATOM 870 C CA . ARG A 1 118 ? 7.536 -10.570 7.617 1.00 94.56 118 ARG A CA 1
ATOM 871 C C . ARG A 1 118 ? 8.876 -11.264 7.386 1.00 94.56 118 ARG A C 1
ATOM 873 O O . ARG A 1 118 ? 9.233 -12.162 8.141 1.00 94.56 118 ARG A O 1
ATOM 880 N N . HIS A 1 119 ? 9.633 -10.776 6.405 1.00 90.88 119 HIS A N 1
ATOM 881 C CA . HIS A 1 119 ? 10.991 -11.249 6.084 1.00 90.88 119 HIS A CA 1
ATOM 882 C C . HIS A 1 119 ? 12.086 -10.269 6.529 1.00 90.88 119 HIS A C 1
ATOM 884 O O . HIS A 1 119 ? 13.270 -10.579 6.467 1.00 90.88 119 HIS A O 1
ATOM 890 N N . GLY A 1 120 ? 11.699 -9.071 6.973 1.00 86.56 120 GLY A N 1
ATOM 891 C CA . GLY A 1 120 ? 12.590 -8.025 7.470 1.00 86.56 120 GLY A CA 1
ATOM 892 C C . GLY A 1 120 ? 11.796 -6.882 8.102 1.00 86.56 120 GLY A C 1
ATOM 893 O O . GLY A 1 120 ? 10.630 -7.059 8.457 1.00 86.56 120 GLY A O 1
ATOM 894 N N . ALA A 1 121 ? 12.410 -5.700 8.218 1.00 82.12 121 ALA A N 1
ATOM 895 C CA . ALA A 1 121 ? 11.751 -4.532 8.811 1.00 82.12 121 ALA A CA 1
ATOM 896 C C . ALA A 1 121 ? 10.485 -4.129 8.031 1.00 82.12 121 ALA A C 1
ATOM 898 O O . ALA A 1 121 ? 9.408 -3.988 8.609 1.00 82.12 121 ALA A O 1
ATOM 899 N N . GLU A 1 122 ? 10.607 -4.015 6.706 1.00 85.69 122 GLU A N 1
ATOM 900 C CA . GLU A 1 122 ? 9.519 -3.542 5.840 1.00 85.69 122 GLU A CA 1
ATOM 901 C C . GLU A 1 122 ? 8.992 -4.612 4.879 1.00 85.69 122 GLU A C 1
ATOM 903 O O . GLU A 1 122 ? 7.850 -4.520 4.445 1.00 85.69 122 GLU A O 1
ATOM 908 N N . SER A 1 123 ? 9.789 -5.633 4.554 1.00 94.12 123 SER A N 1
ATOM 909 C CA . SER A 1 123 ? 9.435 -6.638 3.545 1.00 94.12 123 SER A CA 1
ATOM 910 C C . SER A 1 123 ? 8.469 -7.693 4.083 1.00 94.12 123 SER A C 1
ATOM 912 O O . SER A 1 123 ? 8.709 -8.269 5.153 1.00 94.12 123 SER A O 1
ATOM 914 N N . ILE A 1 124 ? 7.405 -7.969 3.325 1.00 96.06 124 ILE A N 1
ATOM 915 C CA . ILE A 1 124 ? 6.392 -8.979 3.648 1.00 96.06 124 ILE A CA 1
ATOM 916 C C . ILE A 1 124 ? 6.040 -9.864 2.446 1.00 96.06 124 ILE A C 1
ATOM 918 O O . ILE A 1 124 ? 6.229 -9.482 1.293 1.00 96.06 124 ILE A O 1
ATOM 922 N N . THR A 1 125 ? 5.445 -11.018 2.734 1.00 95.75 125 THR A N 1
ATOM 923 C CA . THR A 1 125 ? 4.561 -11.758 1.822 1.00 95.75 125 THR A CA 1
ATOM 924 C C . THR A 1 125 ? 3.137 -11.687 2.360 1.00 95.75 125 THR A C 1
ATOM 926 O O . THR A 1 125 ? 2.940 -11.598 3.574 1.00 95.75 125 THR A O 1
ATOM 929 N N . VAL A 1 126 ? 2.161 -11.704 1.457 1.00 93.75 126 VAL A N 1
ATOM 930 C CA . VAL A 1 126 ? 0.738 -11.683 1.788 1.00 93.75 126 VAL A CA 1
ATOM 931 C C . VAL A 1 126 ? 0.127 -13.032 1.408 1.00 93.75 126 VAL A C 1
ATOM 933 O O . VAL A 1 126 ? 0.295 -13.466 0.269 1.00 93.75 126 VAL A O 1
ATOM 936 N N . GLU A 1 127 ? -0.519 -13.685 2.375 1.00 92.75 127 GLU A N 1
ATOM 937 C CA . GLU A 1 127 ? -1.162 -15.008 2.274 1.00 92.75 127 GLU A CA 1
ATOM 938 C C . GLU A 1 127 ? -2.669 -14.931 2.554 1.00 92.75 127 GLU A C 1
ATOM 940 O O . GLU A 1 127 ? -3.071 -14.195 3.494 1.00 92.75 127 GLU A O 1
#

Radius of gyration: 25.88 Å; chains: 1; bounding box: 78×60×44 Å

pLDDT: mean 81.78, std 21.08, range [40.16, 98.38]

Organism: NCBI:txid412755

Secondary structure (DSSP, 8-state):
-----------------------------------S-HHHHHHT--TT-BHHHHHHHHTTT-SEEEEEEPTTT--EEEEEE-SSSEEEEEEEB-TTSTTTBTBEEEEPPPEEPPPEEESSSSBEEE-

Foldseek 3Di:
DDDDDDDDDDDDDDPPPDDPPDPPPPDPPQFQQQDDQQVVLLVPADFQAAPVVNCVSCVNQFRDKAKEADPPFRWIKIWGHRDDFKIWIFTQGGPVDPSRHRTTHDTGDIDTQFDWDDPDDHHTDGD